Protein 1Q42 (pdb70)

Organism: Candida albicans (NCBI:txid5476)

Structure (mmCIF, N/CA/C/O backbone):
data_1Q42
#
_entry.id   1Q42
#
_cell.length_a   62.489
_cell.length_b   54.308
_cell.length_c   61.285
_cell.angle_alpha   90.00
_cell.angle_beta   99.02
_cell.angle_gamma   90.00
#
_symmetry.space_group_name_H-M   'C 1 2 1'
#
loop_
_entity.id
_entity.type
_entity.pdbx_description
1 polymer 'MRNA TRANSPORT REGULATOR Mtr2'
2 water water
#
loop_
_atom_site.group_PDB
_atom_site.id
_atom_site.type_symbol
_atom_site.label_atom_id
_atom_site.label_alt_id
_atom_site.label_comp_id
_atom_site.label_asym_id
_atom_site.label_entity_id
_atom_site.label_seq_id
_atom_site.pdbx_PDB_ins_code
_atom_site.Cartn_x
_atom_site.Cartn_y
_atom_site.Cartn_z
_atom_site.occupancy
_atom_site.B_iso_or_equiv
_atom_site.auth_seq_id
_atom_site.auth_comp_id
_atom_site.auth_asym_id
_atom_site.auth_atom_id
_atom_site.pdbx_PDB_model_num
ATOM 1 N N . GLN A 1 23 ? 26.097 7.401 -0.746 1.00 74.50 3 GLN A N 1
ATOM 2 C CA . GLN A 1 23 ? 26.829 7.444 0.553 1.00 74.98 3 GLN A CA 1
ATOM 3 C C . GLN A 1 23 ? 26.702 8.822 1.214 1.00 75.30 3 GLN A C 1
ATOM 4 O O . GLN A 1 23 ? 26.424 8.921 2.413 1.00 75.48 3 GLN A O 1
ATOM 10 N N . ASP A 1 24 ? 26.900 9.875 0.421 1.00 75.41 4 ASP A N 1
ATOM 11 C CA . ASP A 1 24 ? 26.914 11.256 0.924 1.00 75.74 4 ASP A CA 1
ATOM 12 C C . ASP A 1 24 ? 25.561 11.754 1.457 1.00 74.83 4 ASP A C 1
ATOM 13 O O . ASP A 1 24 ? 25.486 12.218 2.602 1.00 75.24 4 ASP A O 1
ATOM 18 N N . PRO A 1 25 ? 24.505 11.677 0.642 1.00 73.33 5 PRO A N 1
ATOM 19 C CA . PRO A 1 25 ? 23.168 12.076 1.101 1.00 72.20 5 PRO A CA 1
ATOM 20 C C . PRO A 1 25 ? 22.558 11.050 2.060 1.00 70.37 5 PRO A C 1
ATOM 21 O O . PRO A 1 25 ? 21.609 11.377 2.772 1.00 70.38 5 PRO A O 1
ATOM 25 N N . THR A 1 26 ? 23.101 9.833 2.074 1.00 68.45 6 THR A N 1
ATOM 26 C CA . THR A 1 26 ? 22.650 8.778 2.983 1.00 66.53 6 THR A CA 1
ATOM 27 C C . THR A 1 26 ? 23.542 8.668 4.231 1.00 65.23 6 THR A C 1
ATOM 28 O O . THR A 1 26 ? 23.650 7.594 4.832 1.00 65.02 6 THR A O 1
ATOM 32 N N . GLN A 1 27 ? 24.171 9.778 4.619 1.00 63.87 7 GLN A N 1
ATOM 33 C CA . GLN A 1 27 ? 24.986 9.831 5.835 1.00 62.51 7 GLN A CA 1
ATOM 34 C 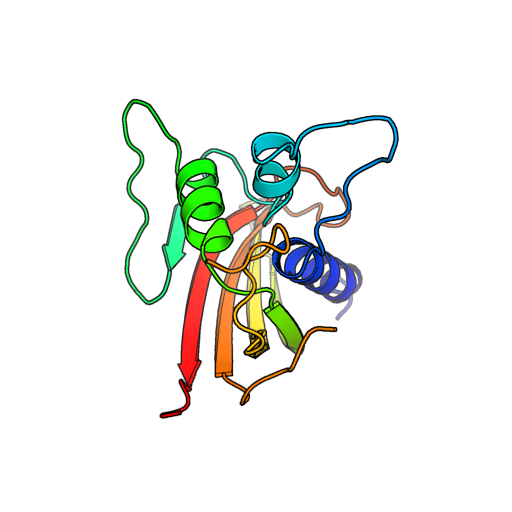C . GLN A 1 27 ? 24.107 10.057 7.074 1.00 60.14 7 GLN A C 1
ATOM 35 O O . GLN A 1 27 ? 24.516 9.768 8.202 1.00 60.28 7 GLN A O 1
ATOM 41 N N . GLN A 1 28 ? 22.900 10.569 6.852 1.00 56.86 8 GLN A N 1
ATOM 42 C CA . GLN A 1 28 ? 21.914 10.750 7.921 1.00 54.39 8 GLN A CA 1
ATOM 43 C C . GLN A 1 28 ? 20.928 9.573 7.934 1.00 50.50 8 GLN A C 1
ATOM 44 O O . GLN A 1 28 ? 20.076 9.476 8.822 1.00 49.85 8 GLN A O 1
ATOM 50 N N . LEU A 1 29 ? 21.068 8.672 6.967 1.00 46.70 9 LEU A N 1
ATOM 51 C CA . LEU A 1 29 ? 20.094 7.605 6.763 1.00 43.43 9 LEU A CA 1
ATOM 52 C C . LEU A 1 29 ? 20.143 6.528 7.849 1.00 40.52 9 LEU A C 1
ATOM 53 O O . LEU A 1 29 ? 19.103 6.137 8.373 1.00 38.98 9 LEU A O 1
ATOM 58 N N . GLU A 1 30 ? 21.336 6.050 8.193 1.00 38.03 10 GLU A N 1
ATOM 59 C CA . GLU A 1 30 ? 21.442 4.961 9.169 1.00 36.26 10 GLU A CA 1
ATOM 60 C C . GLU A 1 30 ? 20.919 5.324 10.572 1.00 34.59 10 GLU A C 1
ATOM 61 O O . GLU A 1 30 ? 20.185 4.541 11.166 1.00 33.01 10 GLU A O 1
ATOM 67 N N . PRO A 1 31 ? 21.300 6.480 11.119 1.00 33.24 11 PRO A N 1
ATOM 68 C CA . PRO A 1 31 ? 20.720 6.928 12.393 1.00 32.18 11 PRO A CA 1
ATOM 69 C C . PRO A 1 31 ? 19.200 7.076 12.345 1.00 29.83 11 PRO A C 1
ATOM 70 O O . PRO A 1 31 ? 18.553 6.720 13.327 1.00 29.40 11 PRO A O 1
ATOM 74 N N . PHE A 1 32 ? 18.646 7.573 11.234 1.00 27.89 12 PHE A N 1
ATOM 75 C CA . PHE A 1 32 ? 17.192 7.696 11.093 1.00 26.48 12 PHE A CA 1
ATOM 76 C C . PHE A 1 32 ? 16.505 6.339 11.177 1.00 24.73 12 PHE A C 1
ATOM 77 O O . PHE A 1 32 ? 15.509 6.199 11.879 1.00 24.09 12 PHE A O 1
ATOM 85 N N . LEU A 1 33 ? 17.039 5.350 10.469 1.00 23.61 13 LEU A N 1
ATOM 86 C CA . LEU A 1 33 ? 16.452 4.000 10.484 1.00 23.17 13 LEU A CA 1
ATOM 87 C C . LEU A 1 33 ? 16.520 3.374 11.864 1.00 23.28 13 LEU A C 1
ATOM 88 O O . LEU A 1 33 ? 15.576 2.716 12.300 1.00 21.99 13 LEU A O 1
ATOM 93 N N . LYS A 1 34 ? 17.634 3.580 12.556 1.00 24.06 14 LYS A N 1
ATOM 94 C CA . LYS A 1 34 ? 17.790 3.040 13.902 1.00 25.22 14 LYS A CA 1
ATOM 95 C C . LYS A 1 34 ? 16.802 3.675 14.877 1.00 25.01 14 LYS A C 1
ATOM 96 O O . LYS A 1 34 ? 16.233 2.983 15.721 1.00 25.20 14 LYS A O 1
ATOM 102 N N . ARG A 1 35 ? 16.554 4.968 14.724 1.00 25.66 15 ARG A N 1
ATOM 103 C CA . ARG A 1 35 ? 15.565 5.664 15.540 1.00 25.96 15 ARG A CA 1
ATOM 104 C C . ARG A 1 35 ? 14.141 5.153 15.268 1.00 23.97 15 ARG A C 1
ATOM 105 O O . ARG A 1 35 ? 13.353 4.950 16.191 1.00 23.90 1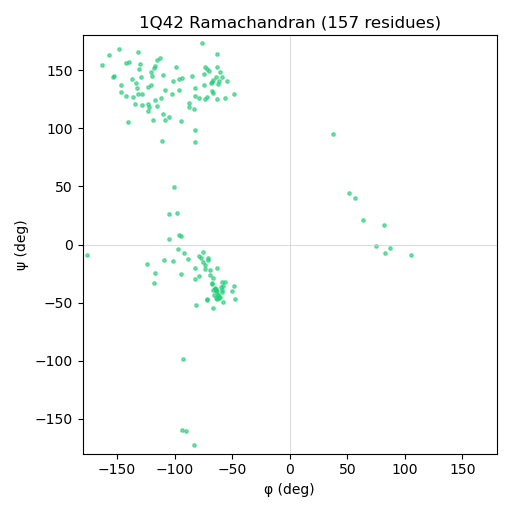5 ARG A O 1
ATOM 113 N N . PHE A 1 36 ? 13.823 4.954 13.996 1.00 22.66 16 PHE A N 1
ATOM 114 C CA . PHE A 1 36 ? 12.528 4.390 13.594 1.00 21.09 16 PHE A CA 1
ATOM 115 C C . PHE A 1 36 ? 12.314 3.007 14.225 1.00 19.53 16 PHE A C 1
ATOM 116 O O . PHE A 1 36 ? 11.306 2.750 14.874 1.00 18.26 16 PHE A O 1
ATOM 124 N N . LEU A 1 37 ? 13.304 2.131 14.102 1.00 19.67 17 LEU A N 1
ATOM 125 C CA . LEU A 1 37 ? 13.215 0.806 14.713 1.00 19.57 17 LEU A CA 1
ATOM 126 C C . LEU A 1 37 ? 13.141 0.855 16.237 1.00 20.48 17 LEU A C 1
ATOM 127 O O . LEU A 1 37 ? 12.406 0.084 16.845 1.00 19.88 17 LEU A O 1
ATOM 132 N N . ALA A 1 38 ? 13.902 1.745 16.869 1.00 21.57 18 ALA A N 1
ATOM 133 C CA . ALA A 1 38 ? 13.824 1.901 18.336 1.00 22.94 18 ALA A CA 1
ATOM 134 C C . ALA A 1 38 ? 12.417 2.260 18.808 1.00 22.40 18 ALA A C 1
ATOM 135 O O . ALA A 1 38 ? 11.958 1.803 19.871 1.00 22.90 18 ALA A O 1
ATOM 137 N N . SER A 1 39 ? 11.728 3.053 18.000 1.00 22.24 19 SER A N 1
ATOM 138 C CA . SER A 1 39 ? 10.365 3.458 18.277 1.00 22.19 19 SER A CA 1
ATOM 139 C C . SER A 1 39 ? 9.389 2.268 18.205 1.00 21.57 19 SER A C 1
ATOM 140 O O . SER A 1 39 ? 8.386 2.259 18.917 1.00 22.58 19 SER A O 1
ATOM 143 N N . LEU A 1 40 ? 9.696 1.255 17.391 1.00 18.84 20 LEU A N 1
ATOM 144 C CA . LEU A 1 40 ? 8.891 0.040 17.391 1.00 18.46 20 LEU A CA 1
ATOM 145 C C . LEU A 1 40 ? 9.237 -0.853 18.576 1.00 18.81 20 LEU A C 1
ATOM 146 O O . LEU A 1 40 ? 8.403 -1.615 19.029 1.00 19.24 20 LEU A O 1
ATOM 151 N N . ASP A 1 41 ? 10.467 -0.739 19.065 1.00 19.93 21 ASP A N 1
ATOM 152 C CA . ASP A 1 41 ? 11.005 -1.607 20.102 1.00 20.52 21 ASP A CA 1
ATOM 153 C C . ASP A 1 41 ? 10.888 -0.990 21.504 1.00 22.19 21 ASP A C 1
ATOM 154 O O . ASP A 1 41 ? 11.428 -1.530 22.462 1.00 22.24 21 ASP A O 1
ATOM 159 N N . LEU A 1 42 ? 10.181 0.123 21.604 1.00 23.42 22 LEU A N 1
ATOM 160 C CA . LEU A 1 42 ? 10.119 0.903 22.842 1.00 25.50 22 LEU A CA 1
ATOM 161 C C . LEU A 1 42 ? 9.645 0.091 24.043 1.00 26.51 22 LEU A C 1
ATOM 162 O O . LEU A 1 42 ? 8.588 -0.550 24.006 1.00 25.83 22 LEU A O 1
ATOM 167 N N . LEU A 1 43 ? 10.445 0.119 25.113 1.00 28.84 23 LEU A N 1
ATOM 168 C CA . LEU A 1 43 ? 10.084 -0.524 26.365 1.00 30.26 23 LEU A CA 1
ATOM 169 C C . LEU A 1 43 ? 9.164 0.426 27.130 1.00 31.52 23 LEU A C 1
ATOM 170 O O . LEU A 1 43 ? 9.419 1.628 27.200 1.00 31.91 23 LEU A O 1
ATOM 175 N N . TYR A 1 44 ? 8.086 -0.117 27.672 1.00 31.99 24 TYR A N 1
ATOM 176 C CA . TYR A 1 44 ? 7.132 0.671 28.437 1.00 33.44 24 TYR A CA 1
ATOM 177 C C . TYR A 1 44 ? 7.705 0.882 29.824 1.00 35.02 24 TYR A C 1
ATOM 178 O O . TYR A 1 44 ? 8.071 -0.080 30.485 1.00 34.88 24 TYR A O 1
ATOM 187 N N . THR A 1 45 ? 7.792 2.143 30.243 1.00 36.84 25 THR A N 1
ATOM 188 C CA . THR A 1 45 ? 8.224 2.482 31.591 1.00 38.68 25 THR A CA 1
ATOM 189 C C . THR A 1 45 ? 7.200 3.428 32.210 1.00 39.17 25 THR A C 1
ATOM 190 O O . THR A 1 45 ? 6.930 4.509 31.686 1.00 39.58 25 THR A O 1
ATOM 194 N N . GLN A 1 46 ? 6.610 2.993 33.312 1.00 39.37 26 GLN A N 1
ATOM 195 C CA . GLN A 1 46 ? 5.613 3.794 34.003 1.00 39.59 26 GLN A CA 1
ATOM 196 C C . GLN A 1 46 ? 6.328 4.720 34.981 1.00 39.93 26 GLN A C 1
ATOM 197 O O . GLN A 1 46 ? 7.053 4.235 35.840 1.00 39.66 26 GLN A O 1
ATOM 203 N N . PRO A 1 47 ? 6.143 6.037 34.855 1.00 39.90 27 PRO A N 1
ATOM 204 C CA . PRO A 1 47 ? 6.648 6.970 35.875 1.00 40.58 27 PRO A CA 1
ATOM 205 C C . PRO A 1 47 ? 6.042 6.641 37.227 1.00 40.30 27 PRO A C 1
ATOM 206 O O . PRO A 1 47 ? 4.867 6.266 37.281 1.00 39.39 27 PRO A O 1
ATOM 210 N N . THR A 1 48 ? 6.813 6.797 38.302 1.00 40.67 28 THR A N 1
ATOM 211 C CA . THR A 1 48 ? 6.301 6.523 39.641 1.00 40.49 28 THR A CA 1
ATOM 212 C C . THR A 1 48 ? 5.285 7.577 40.096 1.00 40.03 28 THR A C 1
ATOM 213 O O . THR A 1 48 ? 4.561 7.365 41.067 1.00 40.05 28 THR A O 1
ATOM 217 N N . SER A 1 49 ? 5.215 8.699 39.380 1.00 39.53 29 SER A N 1
ATOM 218 C CA . SER A 1 49 ? 4.189 9.713 39.635 1.00 39.22 29 SER A CA 1
ATOM 219 C C . SER A 1 49 ? 2.808 9.336 39.084 1.00 38.67 29 SER A C 1
ATOM 220 O O . SER A 1 49 ? 1.827 9.999 39.392 1.00 38.75 29 SER A O 1
ATOM 223 N N . GLN A 1 50 ? 2.738 8.291 38.260 1.00 37.53 30 GLN A N 1
ATOM 224 C CA . GLN A 1 50 ? 1.471 7.842 37.673 1.00 37.21 30 GLN A CA 1
ATOM 225 C C . GLN A 1 50 ? 1.043 6.493 38.277 1.00 36.41 30 GLN A C 1
ATOM 226 O O . GLN A 1 50 ? 1.716 5.494 38.075 1.00 35.85 30 GLN A O 1
ATOM 232 N N . PRO A 1 51 ? -0.045 6.460 39.051 1.00 36.20 31 PRO A N 1
ATOM 233 C CA . PRO A 1 51 ? -0.472 5.202 39.684 1.00 35.92 31 PRO A CA 1
ATOM 234 C C . PRO A 1 51 ? -1.106 4.196 38.714 1.00 35.18 31 PRO A C 1
ATOM 235 O O . PRO A 1 51 ? -1.118 3.013 39.037 1.00 34.34 31 PRO A O 1
ATOM 239 N N . PHE A 1 52 ? -1.607 4.649 37.562 1.00 35.00 32 PHE A N 1
ATOM 240 C CA . PHE A 1 52 ? -2.194 3.745 36.566 1.00 34.67 32 PHE A CA 1
ATOM 241 C C . PHE A 1 52 ? -1.425 3.738 35.243 1.00 34.73 32 PHE A C 1
ATOM 242 O O . PHE A 1 52 ? -0.788 4.733 34.880 1.00 33.53 32 PHE A O 1
ATOM 250 N N . PRO A 1 53 ? -1.504 2.623 34.506 1.00 34.92 33 PRO A N 1
ATOM 251 C CA . PRO A 1 53 ? -0.891 2.548 33.172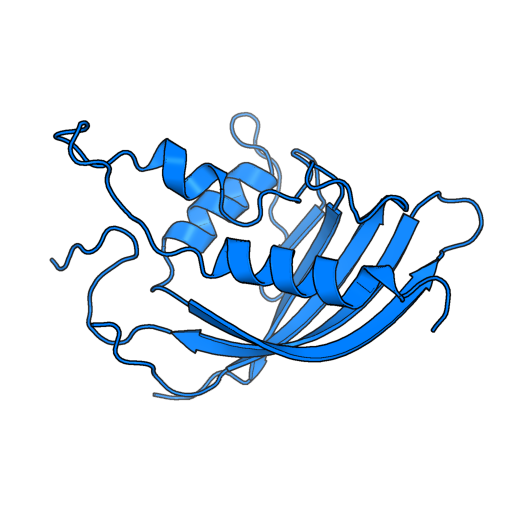 1.00 34.75 33 PRO A CA 1
ATOM 252 C C . PRO A 1 53 ? -1.496 3.553 32.203 1.00 34.54 33 PRO A C 1
ATOM 253 O O . PRO A 1 53 ? -2.702 3.727 32.217 1.00 35.30 33 PRO A O 1
ATOM 257 N N . ASN A 1 54 ? -0.659 4.197 31.394 1.00 34.27 34 ASN A N 1
ATOM 258 C CA . ASN A 1 54 ? -1.098 5.162 30.397 1.00 34.00 34 ASN A CA 1
ATOM 259 C C . ASN A 1 54 ? -0.869 4.560 29.008 1.00 32.63 34 ASN A C 1
ATOM 260 O O . ASN A 1 54 ? 0.204 4.726 28.424 1.00 31.81 34 ASN A O 1
ATOM 265 N N . VAL A 1 55 ? -1.871 3.843 28.501 1.00 31.34 35 VAL A N 1
ATOM 266 C CA . VAL A 1 55 ? -1.721 3.119 27.235 1.00 30.42 35 VAL A CA 1
ATOM 267 C C . VAL A 1 55 ? -1.551 4.093 26.076 1.00 29.11 35 VAL A C 1
ATOM 268 O O . VAL A 1 55 ? -0.750 3.851 25.173 1.00 27.83 35 VAL A O 1
ATOM 272 N N . GLU A 1 56 ? -2.295 5.192 26.108 1.00 28.47 36 GLU A N 1
ATOM 273 C CA . GLU A 1 56 ? -2.249 6.172 25.032 1.00 28.81 36 GLU A CA 1
ATOM 274 C C . GLU A 1 56 ? -0.876 6.803 24.873 1.00 28.37 36 GLU A C 1
ATOM 275 O O . GLU A 1 56 ? -0.401 6.956 23.744 1.00 27.53 36 GLU A O 1
ATOM 281 N N . SER A 1 57 ? -0.240 7.171 25.987 1.00 28.12 37 SER A N 1
ATOM 282 C CA . SER A 1 57 ? 1.037 7.891 25.935 1.00 28.49 37 SER A CA 1
ATOM 283 C C . SER A 1 57 ? 2.174 6.999 25.429 1.00 27.01 37 SER A C 1
ATOM 284 O O . SER A 1 57 ? 3.158 7.500 24.884 1.00 26.70 37 SER A O 1
ATOM 287 N N . TYR A 1 58 ? 2.031 5.695 25.625 1.00 25.38 38 TYR A N 1
ATOM 288 C CA . TYR A 1 58 ? 2.996 4.722 25.106 1.00 24.65 38 TYR A CA 1
ATOM 289 C C . TYR A 1 58 ? 2.728 4.413 23.635 1.00 23.70 38 TYR A C 1
ATOM 290 O O . TYR A 1 58 ? 3.633 4.458 22.804 1.00 23.70 38 TYR A O 1
ATOM 299 N N . ALA A 1 59 ? 1.494 4.056 23.334 1.00 23.71 39 ALA A N 1
ATOM 300 C CA . ALA A 1 59 ? 1.132 3.639 21.988 1.00 22.99 39 ALA A CA 1
ATOM 301 C C . ALA A 1 59 ? 1.398 4.731 20.951 1.00 23.21 39 ALA A C 1
ATOM 302 O O . ALA A 1 59 ? 1.821 4.427 19.833 1.00 22.72 39 ALA A O 1
ATOM 304 N N . THR A 1 60 ? 1.187 6.005 21.313 1.00 23.62 40 THR A N 1
ATOM 305 C CA . THR A 1 60 ? 1.395 7.099 20.359 1.00 23.98 40 THR A CA 1
ATOM 306 C C . THR A 1 60 ? 2.867 7.353 20.024 1.00 23.97 40 THR A C 1
ATOM 307 O O . THR A 1 60 ? 3.172 8.078 19.083 1.00 23.96 40 THR A O 1
ATOM 311 N N . GLN A 1 61 ? 3.782 6.758 20.777 1.00 23.34 41 GLN A N 1
ATOM 312 C CA . GLN A 1 61 ? 5.210 6.854 20.471 1.00 23.56 41 GLN A CA 1
ATOM 313 C C . GLN A 1 61 ? 5.686 5.766 19.511 1.00 22.43 41 GLN A C 1
ATOM 314 O O . GLN A 1 61 ? 6.789 5.855 18.999 1.00 22.15 41 GLN A O 1
ATOM 320 N N . LEU A 1 62 ? 4.862 4.748 19.277 1.00 21.36 42 LEU A N 1
ATOM 321 C CA . LEU A 1 62 ? 5.249 3.631 18.403 1.00 20.98 42 LEU A CA 1
ATOM 322 C C . LEU A 1 62 ? 5.207 4.123 16.966 1.00 20.74 42 LEU A C 1
ATOM 323 O O . LEU A 1 62 ? 4.193 4.671 16.532 1.00 22.14 42 LEU A O 1
ATOM 328 N N . GLY A 1 63 ? 6.306 3.979 16.233 1.00 20.64 43 GLY A N 1
ATOM 329 C CA . GLY A 1 63 ? 6.365 4.497 14.877 1.00 20.93 43 GLY A CA 1
ATOM 330 C C . GLY A 1 63 ? 6.065 5.989 14.779 1.00 21.57 43 GLY A C 1
ATOM 331 O O . GLY A 1 63 ? 5.378 6.448 13.864 1.00 22.11 43 GLY A O 1
ATOM 332 N N . SER A 1 64 ? 6.573 6.766 15.729 1.00 22.19 44 SER A N 1
ATOM 333 C CA . SER A 1 64 ? 6.160 8.166 15.838 1.00 23.04 44 SER A CA 1
ATOM 334 C C . SER A 1 64 ? 6.531 9.020 14.624 1.00 23.04 44 SER A C 1
ATOM 335 O O . SER A 1 64 ? 5.925 10.085 14.407 1.00 22.82 44 SER A O 1
ATOM 338 N N . ASN A 1 65 ? 7.505 8.575 13.831 1.00 22.23 45 ASN A N 1
ATOM 339 C CA . ASN A 1 65 ? 7.882 9.330 12.630 1.00 22.96 45 ASN A CA 1
ATOM 340 C C . ASN A 1 65 ? 6.892 9.196 11.466 1.00 22.24 45 ASN A C 1
ATOM 341 O O . ASN A 1 65 ? 7.029 9.876 10.445 1.00 21.60 45 ASN A O 1
ATOM 346 N N . LEU A 1 66 ? 5.892 8.330 11.616 1.00 21.12 46 LEU A N 1
ATOM 347 C CA . LEU A 1 66 ? 4.843 8.206 10.616 1.00 21.29 46 LEU A CA 1
ATOM 348 C C . LEU A 1 66 ? 4.012 9.470 10.562 1.00 22.42 46 LEU A C 1
ATOM 349 O O . LEU A 1 66 ? 3.736 10.075 11.587 1.00 22.66 46 LEU A O 1
ATOM 354 N N . LYS A 1 67 ? 3.624 9.869 9.355 1.00 23.57 47 LYS A N 1
ATOM 355 C CA . LYS A 1 67 ? 2.625 10.914 9.179 1.00 24.76 47 LYS A CA 1
ATOM 356 C C . LYS A 1 67 ? 1.238 10.366 9.509 1.00 25.95 47 LYS A C 1
ATOM 357 O O . LYS A 1 67 ? 0.943 9.197 9.274 1.00 25.31 47 LYS A O 1
ATOM 363 N N . ARG A 1 68 ? 0.380 11.228 10.052 1.00 27.86 48 ARG A N 1
ATOM 364 C CA . ARG A 1 68 ? -0.993 10.862 10.352 1.00 29.43 48 ARG A CA 1
ATOM 365 C C . ARG A 1 68 ? -1.687 10.202 9.148 1.00 29.18 48 ARG A C 1
ATOM 366 O O . ARG A 1 68 ? -2.381 9.196 9.313 1.00 29.87 48 ARG A O 1
ATOM 374 N N . SER A 1 69 ? -1.436 10.724 7.947 1.00 29.22 49 SER A N 1
ATOM 375 C CA . SER A 1 69 ? -2.072 10.238 6.715 1.00 29.45 49 SER A CA 1
ATOM 376 C C . SER A 1 69 ? -1.140 9.401 5.826 1.00 27.60 49 SER A C 1
ATOM 377 O O . SER A 1 69 ? -1.313 9.335 4.599 1.00 28.68 49 SER A O 1
ATOM 380 N N . SER A 1 70 ? -0.147 8.777 6.433 1.00 25.67 50 SER A N 1
ATOM 381 C CA . SER A 1 70 ? 0.753 7.896 5.688 1.00 24.32 50 SER A CA 1
ATOM 382 C C . SER A 1 70 ? -0.008 6.697 5.111 1.00 23.22 50 SER A C 1
ATOM 383 O O . SER A 1 70 ? -1.04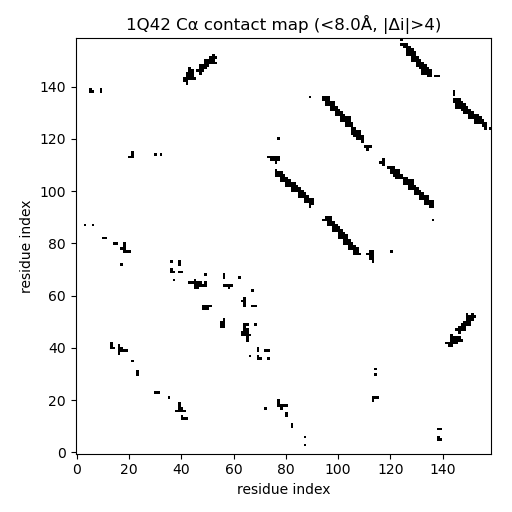4 6.287 5.658 1.00 24.09 50 SER A O 1
ATOM 386 N N . ALA A 1 71 ? 0.501 6.159 4.004 1.00 21.84 51 ALA A N 1
ATOM 387 C CA . ALA A 1 71 ? 0.000 4.919 3.416 1.00 21.69 51 ALA A CA 1
ATOM 388 C C . ALA A 1 71 ? 0.768 3.799 4.101 1.00 20.24 51 ALA A C 1
ATOM 389 O O . ALA A 1 71 ? 1.985 3.789 4.035 1.00 21.81 51 ALA A O 1
ATOM 391 N N . ILE A 1 72 ? 0.080 2.910 4.801 1.00 19.05 52 ILE A N 1
ATOM 392 C CA . ILE A 1 72 ? 0.744 1.833 5.568 1.00 18.26 52 ILE A CA 1
ATOM 393 C C . ILE A 1 72 ? 0.225 0.483 5.099 1.00 18.38 52 ILE A C 1
ATOM 394 O O . ILE A 1 72 ? -1.008 0.302 4.887 1.00 19.12 52 ILE A O 1
ATOM 399 N N . ILE A 1 73 ? 1.154 -0.446 4.903 1.00 18.16 53 ILE A N 1
ATOM 400 C CA . ILE A 1 73 ? 0.844 -1.814 4.494 1.00 19.19 53 ILE A CA 1
ATOM 401 C C . ILE A 1 73 ? 1.620 -2.713 5.426 1.00 19.00 53 ILE A C 1
ATOM 402 O O . ILE A 1 73 ? 2.799 -2.498 5.648 1.00 17.47 53 ILE A O 1
ATOM 407 N N . VAL A 1 74 ? 0.934 -3.681 6.023 1.00 19.83 54 VAL A N 1
ATOM 408 C CA . VAL A 1 74 ? 1.556 -4.635 6.916 1.00 21.16 54 VAL A CA 1
ATOM 409 C C . VAL A 1 74 ? 1.285 -6.017 6.344 1.00 22.58 54 VAL A C 1
ATOM 410 O O . VAL A 1 74 ? 0.120 -6.413 6.209 1.00 21.89 54 VAL A O 1
ATOM 414 N N . ASN A 1 75 ? 2.353 -6.730 5.991 1.00 23.96 55 ASN A N 1
ATOM 415 C CA . ASN A 1 75 ? 2.251 -8.095 5.450 1.00 25.79 55 ASN A CA 1
ATOM 416 C C . ASN A 1 75 ? 1.287 -8.227 4.279 1.00 26.87 55 ASN A C 1
ATOM 417 O O . ASN A 1 75 ? 0.492 -9.180 4.203 1.00 28.09 55 ASN A O 1
ATOM 422 N N . GLY A 1 76 ? 1.380 -7.266 3.361 1.00 27.07 56 GLY A N 1
ATOM 423 C CA . GLY A 1 76 ? 0.572 -7.224 2.156 1.00 28.08 56 GLY A CA 1
ATOM 424 C C . GLY A 1 76 ? -0.819 -6.627 2.305 1.00 28.58 56 GLY A C 1
ATOM 425 O O . GLY A 1 76 ? -1.516 -6.434 1.301 1.00 30.65 56 GLY A O 1
ATOM 426 N N . GLN A 1 77 ? -1.232 -6.331 3.535 1.00 28.03 57 GLN A N 1
ATOM 427 C CA . GLN A 1 77 ? -2.572 -5.799 3.799 1.00 27.92 57 GLN A CA 1
ATOM 428 C C . GLN A 1 77 ? -2.532 -4.302 4.110 1.00 26.66 57 GLN A C 1
ATOM 429 O O . GLN A 1 77 ? -2.065 -3.912 5.180 1.00 24.84 57 GLN A O 1
ATOM 435 N N . PRO A 1 78 ? -3.028 -3.458 3.206 1.00 25.75 58 PRO A N 1
ATOM 436 C CA . PRO A 1 78 ? -3.079 -2.018 3.483 1.00 24.39 58 PRO A CA 1
ATOM 437 C C . PRO A 1 78 ? -3.997 -1.700 4.649 1.00 23.06 58 PRO A C 1
ATOM 438 O O . PRO A 1 78 ? -5.017 -2.369 4.856 1.00 22.90 58 PRO A O 1
ATOM 442 N N . ILE A 1 79 ? -3.610 -0.703 5.425 1.00 21.24 59 ILE A N 1
ATOM 443 C CA . ILE A 1 79 ? -4.483 -0.107 6.420 1.00 21.18 59 ILE A CA 1
ATOM 444 C C . ILE A 1 79 ? -5.357 0.893 5.656 1.00 21.50 59 ILE A C 1
ATOM 445 O O . ILE A 1 79 ? -4.842 1.703 4.891 1.00 19.94 59 ILE A O 1
ATOM 450 N N . ILE A 1 80 ? -6.670 0.783 5.832 1.00 23.48 60 ILE A N 1
ATOM 451 C CA . ILE A 1 80 ? -7.620 1.676 5.178 1.00 24.56 60 ILE A CA 1
ATOM 452 C C . ILE A 1 80 ? -8.083 2.707 6.216 1.00 24.72 60 ILE A C 1
ATOM 453 O O . ILE A 1 80 ? -8.509 2.324 7.297 1.00 25.17 60 ILE A O 1
ATOM 458 N N . PRO A 1 81 ? -8.026 4.000 5.887 1.00 24.97 61 PRO A N 1
ATOM 459 C CA . PRO A 1 81 ? -8.458 5.036 6.828 1.00 25.54 61 PRO A CA 1
ATOM 460 C C . PRO A 1 81 ? -9.925 4.837 7.132 1.00 25.57 61 PRO A C 1
ATOM 461 O O . PRO A 1 81 ? -10.657 4.444 6.238 1.00 25.74 61 PRO A O 1
ATOM 465 N N . SER A 1 82 ? -10.329 5.025 8.373 1.00 26.45 62 SER A N 1
ATOM 466 C CA . SER A 1 82 ? -11.748 5.025 8.704 1.00 27.31 62 SER A CA 1
ATOM 467 C C . SER A 1 82 ? -12.141 6.435 9.132 1.00 28.12 62 SER A C 1
ATOM 468 O O . SER A 1 82 ? -11.283 7.238 9.513 1.00 27.21 62 SER A O 1
ATOM 471 N N . PRO A 1 83 ? -13.432 6.748 9.087 1.00 29.85 63 PRO A N 1
ATOM 472 C CA . PRO A 1 83 ? -13.896 8.056 9.564 1.00 30.69 63 PRO A CA 1
ATOM 473 C C . PRO A 1 83 ? -13.360 8.469 10.949 1.00 30.42 63 PRO A C 1
ATOM 474 O O . PRO A 1 83 ? -13.077 9.658 11.106 1.00 31.27 63 PRO A O 1
ATOM 478 N N . GLN A 1 84 ? -13.182 7.536 11.893 1.00 29.62 64 GLN A N 1
ATOM 479 C CA . GLN A 1 84 ? -12.691 7.852 13.241 1.00 28.88 64 GLN A CA 1
ATOM 480 C C . GLN A 1 84 ? -11.177 7.709 13.486 1.00 28.74 64 GLN A C 1
ATOM 481 O O . GLN A 1 84 ? -10.631 8.364 14.380 1.00 28.92 64 GLN A O 1
ATOM 487 N N . GLU A 1 85 ? -10.497 6.861 12.717 1.00 27.32 65 GLU A N 1
ATOM 488 C CA . GLU A 1 85 ? -9.085 6.552 12.976 1.00 26.92 65 GLU A CA 1
ATOM 489 C C . GLU A 1 85 ? -8.255 6.583 11.703 1.00 26.31 65 GLU A C 1
ATOM 490 O O . GLU A 1 85 ? -8.524 5.848 10.756 1.00 26.64 65 GLU A O 1
ATOM 496 N N . ASP A 1 86 ? -7.242 7.436 11.678 1.00 26.19 66 ASP A N 1
ATOM 497 C CA . ASP A 1 86 ? -6.350 7.502 10.521 1.00 26.43 66 ASP A CA 1
ATOM 498 C C . ASP A 1 86 ? -5.397 6.327 10.543 1.00 25.15 66 ASP A C 1
ATOM 499 O O . ASP A 1 86 ? -5.356 5.543 11.498 1.00 23.60 66 ASP A O 1
ATOM 504 N N . CYS A 1 87 ? -4.623 6.205 9.477 1.00 24.54 67 CYS A N 1
ATOM 505 C CA . CYS A 1 87 ? -3.794 5.027 9.306 1.00 23.75 67 CYS A CA 1
ATOM 506 C C . CYS A 1 87 ? -2.719 4.906 10.363 1.00 22.27 67 CYS A C 1
ATOM 507 O O . CYS A 1 87 ? -2.408 3.803 10.773 1.00 21.59 67 CYS A O 1
ATOM 510 N N . LYS A 1 88 ? -2.128 6.024 10.779 1.00 21.18 68 LYS A N 1
ATOM 511 C CA . LYS A 1 88 ? -1.078 5.967 11.802 1.00 20.81 68 LYS A CA 1
ATOM 512 C C . LYS A 1 88 ? -1.636 5.374 13.088 1.00 20.19 68 LYS A C 1
ATOM 513 O O . LYS A 1 88 ? -1.023 4.501 13.722 1.00 19.81 68 LYS A O 1
ATOM 519 N N . LEU A 1 89 ? -2.810 5.845 13.470 1.00 20.24 69 LEU A N 1
ATOM 520 C CA . LEU A 1 89 ? -3.444 5.378 14.714 1.00 20.80 69 LEU A CA 1
ATOM 521 C C . LEU A 1 89 ? -3.786 3.911 14.647 1.00 20.23 69 LEU A C 1
ATOM 522 O O . LEU A 1 89 ? -3.521 3.163 15.584 1.00 20.69 69 LEU A O 1
ATOM 527 N N . GLN A 1 90 ? -4.377 3.477 13.542 1.00 19.74 70 GLN A N 1
ATOM 528 C CA . GLN A 1 90 ? -4.666 2.064 13.362 1.00 19.29 70 GLN A CA 1
ATOM 529 C C . GLN A 1 90 ? -3.397 1.208 13.436 1.00 18.81 70 GLN A C 1
ATOM 530 O O . GLN A 1 90 ? -3.417 0.134 14.031 1.00 19.17 70 GLN A O 1
ATOM 536 N N . PHE A 1 91 ? -2.303 1.678 12.832 1.00 17.93 71 PHE A N 1
ATOM 537 C CA . PHE A 1 91 ? -1.031 0.944 12.915 1.00 17.91 71 PHE A CA 1
ATOM 538 C C . PHE A 1 91 ? -0.557 0.844 14.351 1.00 18.46 71 PHE A C 1
ATOM 539 O O . PHE A 1 91 ? -0.111 -0.228 14.799 1.00 18.80 71 PHE A O 1
ATOM 547 N N . GLN A 1 92 ? -0.649 1.944 15.087 1.00 19.12 72 GLN A N 1
ATOM 548 C CA . GLN A 1 92 ? -0.160 1.943 16.469 1.00 19.77 72 GLN A CA 1
ATOM 549 C C . GLN A 1 92 ? -0.964 0.972 17.316 1.00 19.95 72 GLN A C 1
ATOM 550 O O . GLN A 1 92 ? -0.403 0.257 18.157 1.00 19.77 72 GLN A O 1
ATOM 556 N N . LYS A 1 93 ? -2.268 0.908 17.068 1.00 20.27 73 LYS A N 1
ATOM 557 C CA . LYS A 1 93 ? -3.136 -0.013 17.817 1.00 21.45 73 LYS A CA 1
ATOM 558 C C . LYS A 1 93 ? -2.821 -1.479 17.478 1.00 21.03 73 LYS A C 1
ATOM 559 O O . LYS A 1 93 ? -2.918 -2.368 18.335 1.00 21.67 73 LYS A O 1
ATOM 565 N N . LYS A 1 94 ? -2.433 -1.725 16.232 1.00 21.38 74 LYS A N 1
ATOM 566 C CA . LYS A 1 94 ? -2.074 -3.063 15.778 1.00 21.76 74 LYS A CA 1
ATOM 567 C C . LYS A 1 94 ? -0.751 -3.468 16.378 1.00 20.86 74 LYS A C 1
ATOM 568 O O . LYS A 1 94 ? -0.595 -4.590 16.857 1.00 20.75 74 LYS A O 1
ATOM 574 N N . TRP A 1 95 ? 0.219 -2.563 16.299 1.00 20.46 75 TRP A N 1
ATOM 575 C CA . TRP A 1 95 ? 1.600 -2.861 16.747 1.00 19.95 75 TRP A CA 1
ATOM 576 C C . TRP A 1 95 ? 1.653 -3.037 18.259 1.00 20.96 75 TRP A C 1
ATOM 577 O O . TRP A 1 95 ? 2.409 -3.875 18.783 1.00 20.67 75 TRP A O 1
ATOM 588 N N . LEU A 1 96 ? 0.804 -2.295 18.958 1.00 21.88 76 LEU A N 1
ATOM 589 C CA . LEU A 1 96 ? 0.696 -2.369 20.412 1.00 22.91 76 LEU A CA 1
ATOM 590 C C . LEU A 1 96 ? 0.402 -3.789 20.906 1.00 23.55 76 LEU A C 1
ATOM 591 O O . LEU A 1 96 ? 0.830 -4.178 22.016 1.00 23.79 76 LEU A O 1
ATOM 596 N N . GLN A 1 97 ? -0.336 -4.555 20.102 1.00 23.79 77 GLN A N 1
ATOM 597 C CA . GLN A 1 97 ? -0.716 -5.924 20.470 1.00 25.03 77 GLN A CA 1
ATOM 598 C C . GLN A 1 97 ? 0.392 -6.973 20.280 1.00 24.54 77 GLN A C 1
ATOM 599 O O . GLN A 1 97 ? 0.254 -8.103 20.757 1.00 25.64 77 GLN A O 1
ATOM 605 N N . THR A 1 98 ? 1.499 -6.614 19.634 1.00 23.67 78 THR A N 1
ATOM 606 C CA . THR A 1 98 ? 2.649 -7.518 19.557 1.00 22.43 78 THR A CA 1
ATOM 607 C C . THR A 1 98 ? 3.366 -7.584 20.906 1.00 22.41 78 THR A C 1
ATOM 608 O O . THR A 1 98 ? 3.348 -6.628 21.679 1.00 20.97 78 THR A O 1
ATOM 612 N N . PRO A 1 99 ? 4.036 -8.696 21.185 1.00 22.00 79 PRO A N 1
ATOM 613 C CA . PRO A 1 99 ? 4.977 -8.710 22.303 1.00 22.14 79 PRO A CA 1
ATOM 614 C C . PRO A 1 99 ? 6.096 -7.724 22.018 1.00 21.54 79 PRO A C 1
ATOM 615 O O . PRO A 1 99 ? 6.289 -7.296 20.878 1.00 20.44 79 PRO A O 1
ATOM 619 N N . LEU A 1 100 ? 6.848 -7.372 23.053 1.00 21.50 80 LEU A N 1
ATOM 620 C CA . LEU A 1 100 ? 7.964 -6.467 22.873 1.00 21.49 80 LEU A CA 1
ATOM 621 C C . LEU A 1 100 ? 8.883 -7.033 21.797 1.00 21.06 80 LEU A C 1
ATOM 622 O O . LEU A 1 100 ? 9.111 -8.225 21.758 1.00 21.39 80 LEU A O 1
ATOM 627 N N . SER A 1 101 ? 9.410 -6.153 20.960 1.00 19.98 81 SER A N 1
ATOM 628 C CA . SER A 1 101 ? 10.251 -6.520 19.837 1.00 19.64 81 SER A CA 1
ATOM 629 C C . SER A 1 101 ? 11.680 -5.998 19.980 1.00 20.18 81 SER A C 1
ATOM 630 O O . SER A 1 101 ? 11.957 -5.022 20.697 1.00 18.98 81 SER A O 1
ATOM 633 N N . SER A 1 102 ? 12.588 -6.644 19.258 1.00 20.10 82 SER A N 1
ATOM 634 C CA . SER A 1 102 ? 13.975 -6.199 19.153 1.00 20.32 82 SER A CA 1
ATOM 635 C C . SER A 1 102 ? 14.454 -6.414 17.708 1.00 19.50 82 SER A C 1
ATOM 636 O O . SER A 1 102 ? 14.674 -7.551 17.277 1.00 19.89 82 SER A O 1
ATOM 639 N N . HIS A 1 103 ? 14.554 -5.320 16.960 1.00 19.08 83 HIS A N 1
ATOM 640 C CA . HIS A 1 103 ? 15.000 -5.311 15.560 1.00 19.00 83 HIS A CA 1
ATOM 641 C C . HIS A 1 103 ? 16.503 -5.041 15.500 1.00 20.30 83 HIS A C 1
ATOM 642 O O . HIS A 1 103 ? 17.042 -4.250 16.290 1.00 21.20 83 HIS A O 1
ATOM 649 N N . GLN A 1 104 ? 17.182 -5.695 14.564 1.00 20.06 84 GLN A N 1
ATOM 650 C CA . GLN A 1 104 ? 18.570 -5.420 14.249 1.00 20.89 84 GLN A CA 1
ATOM 651 C C . GLN A 1 104 ? 18.626 -5.079 12.757 1.00 20.04 84 GLN A C 1
ATOM 652 O O . GLN A 1 104 ? 18.289 -5.905 11.914 1.00 19.04 84 GLN A O 1
ATOM 658 N N . LEU A 1 105 ? 18.997 -3.842 12.448 1.00 18.76 85 LEU A N 1
ATOM 659 C CA . LEU A 1 105 ? 19.137 -3.409 11.058 1.00 18.91 85 LEU A CA 1
ATOM 660 C C . LEU A 1 105 ? 20.299 -4.166 10.426 1.00 19.03 85 LEU A C 1
ATOM 661 O O . LEU A 1 105 ? 21.371 -4.253 11.034 1.00 19.52 85 LEU A O 1
ATOM 666 N N . THR A 1 106 ? 20.098 -4.766 9.246 1.00 18.57 86 THR A N 1
ATOM 667 C CA . THR A 1 106 ? 21.186 -5.509 8.601 1.00 19.60 86 THR A CA 1
ATOM 668 C C . THR A 1 106 ? 21.677 -4.997 7.242 1.00 20.04 86 THR A C 1
ATOM 669 O O . THR A 1 106 ? 22.824 -5.259 6.883 1.00 20.42 86 THR A O 1
ATOM 673 N N . SER A 1 107 ? 20.835 -4.282 6.502 1.00 20.12 87 SER A N 1
ATOM 674 C CA . SER A 1 107 ? 21.239 -3.652 5.243 1.00 21.28 87 SER A CA 1
ATOM 675 C C . SER A 1 107 ? 20.218 -2.595 4.859 1.00 21.25 87 SER A C 1
ATOM 676 O O . SER A 1 107 ? 19.059 -2.657 5.261 1.00 20.49 87 SER A O 1
ATOM 679 N N . TYR A 1 108 ? 20.654 -1.612 4.090 1.00 21.82 88 TYR A N 1
ATOM 680 C CA . TYR A 1 108 ? 19.732 -0.622 3.565 1.00 22.97 88 TYR A CA 1
ATOM 681 C C . TYR A 1 108 ? 20.299 0.045 2.311 1.00 23.73 88 TYR A C 1
ATOM 682 O O . TYR A 1 108 ? 21.496 -0.028 2.019 1.00 23.29 88 TYR A O 1
ATOM 691 N N . ASP A 1 109 ? 19.411 0.685 1.575 1.00 24.67 89 ASP A N 1
ATOM 692 C CA . ASP A 1 109 ? 19.807 1.542 0.474 1.00 25.73 89 ASP A CA 1
ATOM 693 C C . ASP A 1 109 ? 18.720 2.589 0.280 1.00 25.29 89 ASP A C 1
ATOM 694 O O . ASP A 1 109 ? 17.542 2.329 0.489 1.00 26.57 89 ASP A O 1
ATOM 699 N N . GLY A 1 110 ? 19.118 3.795 -0.078 1.00 24.30 90 GLY A N 1
ATOM 700 C CA . GLY A 1 110 ? 18.147 4.847 -0.271 1.00 23.90 90 GLY A CA 1
ATOM 701 C C . GLY A 1 110 ? 18.537 5.717 -1.441 1.00 24.22 90 GLY A C 1
ATOM 702 O O . GLY A 1 110 ? 19.714 5.775 -1.793 1.00 24.37 90 GLY A O 1
ATOM 703 N N . HIS A 1 111 ? 17.537 6.373 -2.027 1.00 23.80 91 HIS A N 1
ATOM 704 C CA . HIS A 1 111 ? 17.721 7.284 -3.159 1.00 24.65 91 HIS A CA 1
ATOM 705 C C . HIS A 1 111 ? 16.710 8.400 -3.057 1.00 23.47 91 HIS A C 1
ATOM 706 O O . HIS A 1 111 ? 15.544 8.141 -2.796 1.00 22.13 91 HIS A O 1
ATOM 713 N N . LEU A 1 112 ? 17.138 9.636 -3.306 1.00 22.45 92 LEU A N 1
ATOM 714 C CA . LEU A 1 112 ? 16.199 10.711 -3.540 1.00 23.64 92 LEU A CA 1
ATOM 715 C C . LEU A 1 112 ? 15.462 10.480 -4.867 1.00 23.27 92 LEU A C 1
ATOM 716 O O . LEU A 1 112 ? 16.071 10.011 -5.846 1.00 24.17 92 LEU A O 1
ATOM 721 N N . ILE A 1 113 ? 14.159 10.763 -4.881 1.00 22.69 93 ILE A N 1
ATOM 722 C CA . ILE A 1 113 ? 13.355 10.763 -6.100 1.00 22.79 93 ILE A CA 1
ATOM 723 C C . ILE A 1 113 ? 13.309 12.194 -6.652 1.00 22.81 93 ILE A C 1
ATOM 724 O O . ILE A 1 113 ? 12.644 13.067 -6.072 1.00 22.25 93 ILE A O 1
ATOM 729 N N . PRO A 1 114 ? 14.034 12.449 -7.745 1.00 22.93 94 PRO A N 1
ATOM 730 C CA . PRO A 1 114 ? 14.138 13.814 -8.284 1.00 24.05 94 PRO A CA 1
ATOM 731 C C . PRO A 1 114 ? 12.792 14.523 -8.418 1.00 24.74 94 PRO A C 1
ATOM 732 O O . PRO A 1 114 ? 11.835 13.956 -8.948 1.00 24.74 94 PRO A O 1
ATOM 736 N N . GLY A 1 115 ? 12.707 15.746 -7.900 1.00 25.80 95 GLY A N 1
ATOM 737 C CA . GLY A 1 115 ? 11.519 16.572 -8.061 1.00 26.80 95 GLY A CA 1
ATOM 738 C C . GLY A 1 115 ? 10.397 16.396 -7.038 1.00 27.19 95 GLY A C 1
ATOM 739 O O . GLY A 1 115 ? 9.390 17.117 -7.083 1.00 28.23 95 GLY A O 1
ATOM 740 N N . THR A 1 116 ? 10.553 15.464 -6.101 1.00 26.41 96 THR A N 1
ATOM 741 C CA . THR A 1 116 ? 9.472 15.134 -5.169 1.00 26.45 96 THR A CA 1
ATOM 742 C C . THR A 1 116 ? 9.689 15.586 -3.723 1.00 26.60 96 THR A C 1
ATOM 743 O O . THR A 1 116 ? 8.761 15.555 -2.929 1.00 27.54 96 THR A O 1
ATOM 747 N N . GLY A 1 117 ? 10.902 15.985 -3.369 1.00 26.76 97 GLY A N 1
ATOM 748 C CA . GLY A 1 117 ? 11.223 16.271 -1.984 1.00 27.24 97 GLY A CA 1
ATOM 749 C C . GLY A 1 117 ? 11.120 15.060 -1.059 1.00 26.64 97 GLY A C 1
ATOM 750 O O . GLY A 1 117 ? 10.990 15.222 0.150 1.00 27.29 97 GLY A O 1
ATOM 751 N N . THR A 1 118 ? 11.190 13.851 -1.621 1.00 26.09 98 THR A N 1
ATOM 752 C CA . THR A 1 118 ? 11.174 12.619 -0.835 1.00 24.96 98 THR A CA 1
ATOM 753 C C . THR A 1 118 ? 12.309 11.686 -1.242 1.00 24.18 98 THR A C 1
ATOM 754 O O . THR A 1 118 ? 12.799 11.724 -2.369 1.00 23.00 98 THR A O 1
ATOM 758 N N . PHE A 1 119 ? 12.713 10.815 -0.331 1.00 23.04 99 PHE A N 1
ATOM 759 C CA . PHE A 1 119 ? 13.503 9.675 -0.749 1.00 22.58 99 PHE A CA 1
ATOM 760 C C . PHE A 1 119 ? 12.796 8.360 -0.447 1.00 20.81 99 PHE A C 1
ATOM 761 O O . PHE A 1 119 ? 11.948 8.276 0.442 1.00 19.35 99 PHE A O 1
ATOM 769 N N . VAL A 1 120 ? 13.114 7.363 -1.265 1.00 20.10 100 VAL A N 1
ATOM 770 C CA . VAL A 1 120 ? 12.705 5.976 -1.039 1.00 20.36 100 VAL A CA 1
ATOM 771 C C . VAL A 1 120 ? 13.843 5.241 -0.345 1.00 19.19 100 VAL A C 1
ATOM 772 O O . VAL A 1 120 ? 14.979 5.299 -0.788 1.00 19.01 100 VAL A O 1
ATOM 776 N N . VAL A 1 121 ? 13.532 4.500 0.705 1.00 19.51 101 VAL A N 1
ATOM 777 C CA . VAL A 1 121 ? 14.533 3.687 1.399 1.00 19.92 101 VAL A CA 1
ATOM 778 C C . VAL A 1 121 ? 14.020 2.268 1.524 1.00 19.57 101 VAL A C 1
ATOM 779 O O . VAL A 1 121 ? 12.902 2.056 1.988 1.00 19.28 101 VAL A O 1
ATOM 783 N N . HIS A 1 122 ? 14.840 1.301 1.127 1.00 19.38 102 HIS A N 1
ATOM 784 C CA . HIS A 1 122 ? 14.562 -0.098 1.385 1.00 19.22 102 HIS A CA 1
ATOM 785 C C . HIS A 1 122 ? 15.539 -0.586 2.438 1.00 18.54 102 HIS A C 1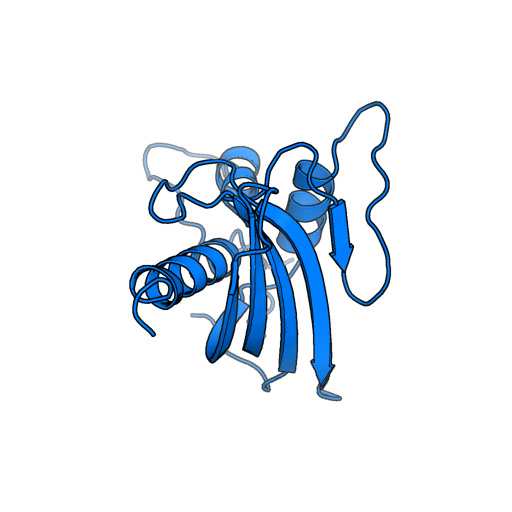
ATOM 786 O O . HIS A 1 122 ? 16.732 -0.316 2.354 1.00 18.94 102 HIS A O 1
ATOM 793 N N . PHE A 1 123 ? 15.048 -1.287 3.452 1.00 17.47 103 PHE A N 1
ATOM 794 C CA . PHE A 1 123 ? 15.951 -1.899 4.401 1.00 18.01 103 PHE A CA 1
ATOM 795 C C . PHE A 1 123 ? 15.476 -3.280 4.804 1.00 17.64 103 PHE A C 1
ATOM 796 O O . PHE A 1 123 ? 14.311 -3.627 4.627 1.00 16.63 103 PHE A O 1
ATOM 804 N N . SER A 1 124 ? 16.434 -4.075 5.259 1.00 17.92 104 SER A N 1
ATOM 805 C CA . SER A 1 124 ? 16.187 -5.413 5.760 1.00 18.17 104 SER A CA 1
ATOM 806 C C . SER A 1 124 ? 16.664 -5.440 7.211 1.00 17.76 104 SER A C 1
ATOM 807 O O . SER A 1 124 ? 17.572 -4.710 7.572 1.00 17.43 104 SER A O 1
ATOM 810 N N . ALA A 1 125 ? 16.007 -6.236 8.035 1.00 17.21 105 ALA A N 1
ATOM 811 C CA . ALA A 1 125 ? 16.397 -6.424 9.435 1.00 17.48 105 ALA A CA 1
ATOM 812 C C . ALA A 1 125 ? 16.030 -7.830 9.850 1.00 17.61 105 ALA A C 1
ATOM 813 O O . ALA A 1 125 ? 15.330 -8.551 9.107 1.00 17.35 105 ALA A O 1
ATOM 815 N N . LYS A 1 126 ? 16.531 -8.231 11.011 1.00 17.57 106 LYS A N 1
ATOM 816 C CA . LYS A 1 126 ? 15.956 -9.357 11.745 1.00 17.99 106 LYS A CA 1
ATOM 817 C C . LYS A 1 126 ? 15.273 -8.836 12.992 1.00 17.51 106 LYS A C 1
ATOM 818 O O . LYS A 1 126 ? 15.682 -7.833 13.558 1.00 18.10 106 LYS A O 1
ATOM 824 N N . VAL A 1 127 ? 14.192 -9.492 13.373 1.00 16.96 107 VAL A N 1
ATOM 825 C CA . VAL A 1 127 ? 13.428 -9.092 14.548 1.00 16.32 107 VAL A CA 1
ATOM 826 C C . VAL A 1 127 ? 13.052 -10.320 15.342 1.00 17.31 107 VAL A C 1
ATOM 827 O O . VAL A 1 127 ? 12.748 -11.360 14.777 1.00 17.18 107 VAL A O 1
ATOM 831 N N . ARG A 1 128 ? 13.086 -10.196 16.663 1.00 18.25 108 ARG A N 1
ATOM 832 C CA . ARG A 1 128 ? 12.556 -11.226 17.529 1.00 18.81 108 ARG A CA 1
ATOM 833 C C . ARG A 1 128 ? 11.651 -10.620 18.582 1.00 20.01 108 ARG A C 1
ATOM 834 O O . ARG A 1 128 ? 11.634 -9.395 18.783 1.00 19.80 108 ARG A O 1
ATOM 842 N N . PHE A 1 129 ? 10.891 -11.490 19.234 1.00 20.54 109 PHE A N 1
ATOM 843 C CA . PHE A 1 129 ? 9.831 -11.063 20.147 1.00 21.91 109 PHE A CA 1
ATOM 844 C C . PHE A 1 129 ? 9.895 -11.771 21.478 1.00 23.44 109 PHE A C 1
ATOM 845 O O . PHE A 1 129 ? 10.341 -12.919 21.579 1.00 24.44 109 PHE A O 1
ATOM 853 N N . ASP A 1 130 ? 9.426 -11.060 22.497 1.00 25.15 110 ASP A N 1
ATOM 854 C CA . ASP A 1 130 ? 9.349 -11.541 23.869 1.00 26.23 110 ASP A CA 1
ATOM 855 C C . ASP A 1 130 ? 8.395 -12.734 23.966 1.00 27.72 110 ASP A C 1
ATOM 856 O O . ASP A 1 130 ? 7.235 -12.641 23.575 1.00 26.54 110 ASP A O 1
ATOM 861 N N . GLN A 1 131 ? 8.904 -13.839 24.512 1.00 28.95 111 GLN A N 1
ATOM 862 C CA . GLN A 1 131 ? 8.170 -15.092 24.662 1.00 31.50 111 GLN A CA 1
ATOM 863 C C . GLN A 1 131 ? 7.752 -15.308 26.111 1.00 32.90 111 GLN A C 1
ATOM 864 O O . GLN A 1 131 ? 7.207 -16.366 26.444 1.00 34.29 111 GLN A O 1
ATOM 870 N N . SER A 1 132 ? 8.009 -14.316 26.966 1.00 33.80 112 SER A N 1
ATOM 871 C CA . SER A 1 132 ? 7.722 -14.423 28.401 1.00 35.30 112 SER A CA 1
ATOM 872 C C . SER A 1 132 ? 6.251 -14.689 28.686 1.00 35.85 112 SER A C 1
ATOM 873 O O . SER A 1 132 ? 5.920 -15.359 29.678 1.00 37.08 112 SER A O 1
ATOM 876 N N . GLY A 1 133 ? 5.378 -14.163 27.824 1.00 35.58 113 GLY A N 1
ATOM 877 C CA . GLY A 1 133 ? 3.942 -14.195 28.034 1.00 35.67 113 GLY A CA 1
ATOM 878 C C . GLY A 1 133 ? 3.388 -12.845 28.453 1.00 35.24 113 GLY A C 1
ATOM 879 O O . GLY A 1 133 ? 2.170 -12.666 28.523 1.00 36.48 113 GLY A O 1
ATOM 880 N N . ARG A 1 134 ? 4.271 -11.893 28.745 1.00 34.28 114 ARG A N 1
ATOM 881 C CA . ARG A 1 134 ? 3.852 -10.538 29.085 1.00 33.32 114 ARG A CA 1
ATOM 882 C C . ARG A 1 134 ? 3.632 -9.702 27.816 1.00 32.13 114 ARG A C 1
ATOM 883 O O . ARG A 1 134 ? 4.346 -9.871 26.821 1.00 31.26 114 ARG A O 1
ATOM 891 N N . ASN A 1 135 ? 2.642 -8.812 27.865 1.00 31.22 115 ASN A N 1
ATOM 892 C CA . ASN A 1 135 ? 2.417 -7.838 26.793 1.00 30.37 115 ASN A CA 1
ATOM 893 C C . ASN A 1 135 ? 3.346 -6.633 26.986 1.00 29.89 115 ASN A C 1
ATOM 894 O O . ASN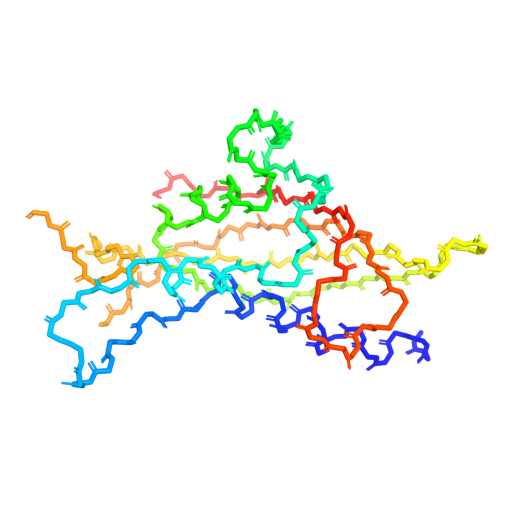 A 1 135 ? 4.231 -6.670 27.847 1.00 29.20 115 ASN A O 1
ATOM 899 N N . ARG A 1 136 ? 3.172 -5.579 26.185 1.00 28.74 116 ARG A N 1
ATOM 900 C CA . ARG A 1 136 ? 4.113 -4.462 26.212 1.00 29.01 116 ARG A CA 1
ATOM 901 C C . ARG A 1 136 ? 3.951 -3.566 27.425 1.00 30.76 116 ARG A C 1
ATOM 902 O O . ARG A 1 136 ? 4.827 -2.768 27.710 1.00 31.12 116 ARG A O 1
ATOM 910 N N . LEU A 1 137 ? 2.832 -3.695 28.124 1.00 33.12 117 LEU A N 1
ATOM 911 C CA . LEU A 1 137 ? 2.636 -2.993 29.388 1.00 35.44 117 LEU A CA 1
ATOM 912 C C . LEU A 1 137 ? 3.028 -3.854 30.595 1.00 36.94 117 LEU A C 1
ATOM 913 O O . LEU A 1 137 ? 2.795 -3.457 31.730 1.00 37.89 117 LEU A O 1
ATOM 918 N N . GLY A 1 138 ? 3.626 -5.022 30.344 1.00 38.32 118 GLY A N 1
ATOM 919 C CA . GLY A 1 138 ? 4.149 -5.883 31.394 1.00 40.07 118 GLY A CA 1
ATOM 920 C C . GLY A 1 138 ? 3.127 -6.778 32.076 1.00 41.73 118 GLY A C 1
ATOM 921 O O . GLY A 1 138 ? 3.403 -7.339 33.143 1.00 42.11 118 GLY A O 1
ATOM 922 N N . GLU A 1 139 ? 1.967 -6.945 31.451 1.00 43.11 119 GLU A N 1
ATOM 923 C CA . GLU A 1 139 ? 0.840 -7.654 32.050 1.00 45.05 119 GLU A CA 1
ATOM 924 C C . GLU A 1 139 ? 0.727 -9.071 31.497 1.00 46.13 119 GLU A C 1
ATOM 925 O O . GLU A 1 139 ? 0.935 -9.293 30.310 1.00 45.43 119 GLU A O 1
ATOM 931 N N . SER A 1 140 ? 0.390 -10.028 32.360 1.00 48.06 120 SER A N 1
ATOM 932 C CA . SER A 1 140 ? 0.285 -11.427 31.946 1.00 49.38 120 SER A CA 1
ATOM 933 C C . SER A 1 140 ? -1.150 -11.758 31.528 1.00 50.26 120 SER A C 1
ATOM 934 O O . SER A 1 140 ? -1.554 -11.443 30.403 1.00 50.38 120 SER A O 1
ATOM 937 N N . ALA A 1 141 ? -1.923 -12.364 32.429 1.00 51.44 121 ALA A N 1
ATOM 938 C CA . ALA A 1 141 ? -3.269 -12.840 32.105 1.00 51.88 121 ALA A CA 1
ATOM 939 C C . ALA A 1 141 ? -3.969 -13.400 33.343 1.00 52.64 121 ALA A C 1
ATOM 940 O O . ALA A 1 141 ? -3.348 -14.072 34.167 1.00 53.19 121 ALA A O 1
ATOM 942 N N . ARG A 1 157 ? 12.174 -9.156 32.648 1.00 45.43 137 ARG A N 1
ATOM 943 C CA . ARG A 1 157 ? 13.116 -9.965 31.874 1.00 45.25 137 ARG A CA 1
ATOM 944 C C . ARG A 1 157 ? 12.497 -10.488 30.570 1.00 42.86 137 ARG A C 1
ATOM 945 O O . ARG A 1 157 ? 11.849 -11.530 30.588 1.00 43.16 137 ARG A O 1
ATOM 953 N N . PRO A 1 158 ? 12.686 -9.814 29.435 1.00 40.59 138 PRO A N 1
ATOM 954 C CA . PRO A 1 158 ? 12.192 -10.381 28.176 1.00 38.35 138 PRO A CA 1
ATOM 955 C C . PRO A 1 158 ? 12.984 -11.639 27.798 1.00 36.84 138 PRO A C 1
ATOM 956 O O . PRO A 1 158 ? 14.199 -11.675 27.996 1.00 36.86 138 PRO A O 1
ATOM 960 N N . ILE A 1 159 ? 12.287 -12.660 27.311 1.00 34.66 139 ILE A N 1
ATOM 961 C CA . ILE A 1 159 ? 12.900 -13.884 26.802 1.00 33.79 139 ILE A CA 1
ATOM 962 C C . ILE A 1 159 ? 12.746 -13.881 25.288 1.00 31.56 139 ILE A C 1
ATOM 963 O O . ILE A 1 159 ? 11.654 -14.105 24.778 1.00 30.44 139 ILE A O 1
ATOM 968 N N . TRP A 1 160 ? 13.836 -13.647 24.571 1.00 29.52 140 TRP A N 1
ATOM 969 C CA . TRP A 1 160 ? 13.750 -13.481 23.120 1.00 27.86 140 TRP A CA 1
ATOM 970 C C . TRP A 1 160 ? 13.526 -14.815 22.403 1.00 2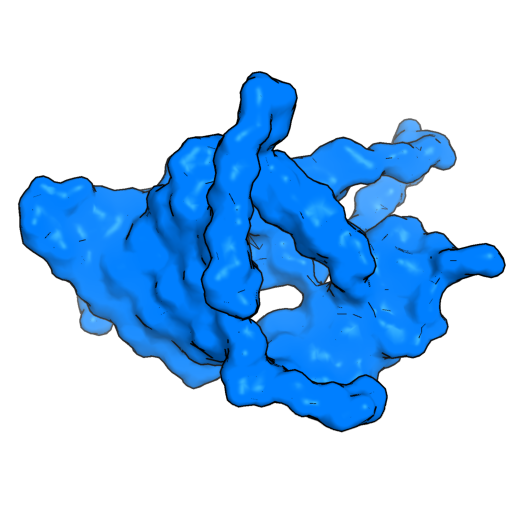6.72 140 TRP A C 1
ATOM 971 O O . TRP A 1 160 ? 14.144 -15.819 22.732 1.00 26.44 140 TRP A O 1
ATOM 982 N N . GLY A 1 161 ? 12.633 -14.820 21.419 1.00 25.14 141 GLY A N 1
ATOM 983 C CA . GLY A 1 161 ? 12.403 -15.989 20.589 1.00 24.84 141 GLY A CA 1
ATOM 984 C C . GLY A 1 161 ? 13.297 -16.034 19.354 1.00 24.47 141 GLY A C 1
ATOM 985 O O . GLY A 1 161 ? 14.342 -15.364 19.274 1.00 24.13 141 GLY A O 1
ATOM 986 N N . SER A 1 162 ? 12.870 -16.833 18.382 1.00 23.86 142 SER A N 1
ATOM 987 C CA . SER A 1 162 ? 13.596 -17.024 17.126 1.00 23.11 142 SER A CA 1
ATOM 988 C C . SER A 1 162 ? 13.512 -15.790 16.222 1.00 21.62 142 SER A C 1
ATOM 989 O O . SER A 1 162 ? 12.531 -15.032 16.268 1.00 20.57 142 SER A O 1
ATOM 992 N N . TRP A 1 163 ? 14.543 -15.608 15.402 1.00 21.22 143 TRP A N 1
ATOM 993 C CA . TRP A 1 163 ? 14.592 -14.518 14.427 1.00 19.56 143 TRP A CA 1
ATOM 994 C C . TRP A 1 163 ? 13.564 -14.671 13.298 1.00 18.89 143 TRP A C 1
ATOM 995 O O . TRP A 1 163 ? 13.426 -15.760 12.685 1.00 18.18 143 TRP A O 1
ATOM 1006 N N . PHE A 1 164 ? 12.855 -13.564 13.060 1.00 17.58 144 PHE A N 1
ATOM 1007 C CA . PHE A 1 164 ? 12.039 -13.338 11.890 1.00 17.30 144 PHE A CA 1
ATOM 1008 C C . PHE A 1 164 ? 12.886 -12.496 10.941 1.00 17.01 144 PHE A C 1
ATOM 1009 O O . PHE A 1 164 ? 13.702 -11.712 11.382 1.00 16.50 144 PHE A O 1
ATOM 1017 N N . GLY A 1 165 ? 12.625 -12.617 9.647 1.00 15.80 145 GLY A N 1
ATOM 1018 C CA . GLY A 1 165 ? 13.141 -11.686 8.672 1.00 16.03 145 GLY A CA 1
ATOM 1019 C C . GLY A 1 165 ? 12.101 -10.631 8.376 1.00 16.27 145 GLY A C 1
ATOM 1020 O O . GLY A 1 165 ? 10.920 -10.931 8.311 1.00 15.13 145 GLY A O 1
ATOM 1021 N N . VAL A 1 166 ? 12.558 -9.394 8.185 1.00 17.60 146 VAL A N 1
ATOM 1022 C CA . VAL A 1 166 ? 11.697 -8.269 7.845 1.00 18.37 146 VAL A CA 1
ATOM 1023 C C . VAL A 1 166 ? 12.290 -7.442 6.689 1.00 17.76 146 VAL A C 1
ATOM 1024 O O . VAL A 1 166 ? 13.491 -7.208 6.640 1.00 19.23 146 VAL A O 1
ATOM 1028 N N . ASP A 1 167 ? 11.434 -7.022 5.762 1.00 17.11 147 ASP A N 1
ATOM 1029 C CA . ASP A 1 167 ? 11.804 -6.049 4.726 1.00 17.27 147 ASP A CA 1
ATOM 1030 C C . ASP A 1 167 ? 10.877 -4.865 4.881 1.00 17.11 147 ASP A C 1
ATOM 1031 O O . ASP A 1 167 ? 9.671 -5.039 5.087 1.00 16.30 147 ASP A O 1
ATOM 1036 N N . VAL A 1 168 ? 11.428 -3.662 4.784 1.00 16.26 148 VAL A N 1
ATOM 1037 C CA . VAL A 1 168 ? 10.629 -2.470 4.948 1.00 16.94 148 VAL A CA 1
ATOM 1038 C C . VAL A 1 168 ? 10.964 -1.513 3.806 1.00 17.39 148 VAL A C 1
ATOM 1039 O O . VAL A 1 168 ? 12.133 -1.326 3.476 1.00 17.76 148 VAL A O 1
ATOM 1043 N N . ASN A 1 169 ? 9.926 -0.935 3.208 1.00 17.21 149 ASN A N 1
ATOM 1044 C CA . ASN A 1 169 ? 10.065 0.118 2.225 1.00 17.83 149 ASN A CA 1
ATOM 1045 C C . ASN A 1 169 ? 9.401 1.385 2.771 1.00 17.32 149 ASN A C 1
ATOM 1046 O O . ASN A 1 169 ? 8.257 1.361 3.155 1.00 16.57 149 ASN A O 1
ATOM 1051 N N . LEU A 1 170 ? 10.151 2.478 2.826 1.00 17.66 150 LEU A N 1
ATOM 1052 C CA . LEU A 1 170 ? 9.641 3.763 3.298 1.00 17.98 150 LEU A CA 1
ATOM 1053 C C . LEU A 1 170 ? 9.768 4.802 2.179 1.00 18.86 150 LEU A C 1
ATOM 1054 O O . LEU A 1 170 ? 10.721 4.761 1.399 1.00 19.86 150 LEU A O 1
ATOM 1059 N N . VAL A 1 171 ? 8.816 5.714 2.091 1.00 19.34 151 VAL A N 1
ATOM 1060 C CA . VAL A 1 171 ? 8.989 6.944 1.335 1.00 19.85 151 VAL A CA 1
ATOM 1061 C C . VAL A 1 171 ? 8.923 8.065 2.380 1.00 20.81 151 VAL A C 1
ATOM 1062 O O . VAL A 1 171 ? 7.925 8.196 3.087 1.00 20.28 151 VAL A O 1
ATOM 1066 N N . VAL A 1 172 ? 10.002 8.835 2.499 1.00 21.96 152 VAL A N 1
ATOM 1067 C CA . VAL A 1 172 ? 10.197 9.760 3.612 1.00 23.51 152 VAL A CA 1
ATOM 1068 C C . VAL A 1 172 ? 10.559 11.138 3.095 1.00 25.34 152 VAL A C 1
ATOM 1069 O O . VAL A 1 172 ? 11.262 11.255 2.107 1.00 25.19 152 VAL A O 1
ATOM 1073 N N . ASP A 1 173 ? 10.087 12.183 3.766 1.00 27.23 153 ASP A N 1
ATOM 1074 C CA . ASP A 1 173 ? 10.473 13.553 3.414 1.00 30.36 153 ASP A CA 1
ATOM 1075 C C . ASP A 1 173 ? 11.988 13.717 3.549 1.00 32.93 153 ASP A C 1
ATOM 1076 O O . ASP A 1 173 ? 12.601 13.102 4.419 1.00 32.47 153 ASP A O 1
ATOM 1081 N N . GLU A 1 174 ? 12.566 14.577 2.707 1.00 37.07 154 GLU A N 1
ATOM 1082 C CA . GLU A 1 174 ? 14.021 14.803 2.622 1.00 40.44 154 GLU A CA 1
ATOM 1083 C C . GLU A 1 174 ? 14.747 15.011 3.954 1.00 42.71 154 GLU A C 1
ATOM 1084 O O . GLU A 1 174 ? 15.825 14.447 4.182 1.00 43.04 154 GLU A O 1
ATOM 1090 N N . ASN A 1 175 ? 14.180 15.859 4.804 1.00 45.44 155 ASN A N 1
ATOM 1091 C CA . ASN A 1 175 ? 14.836 16.254 6.048 1.00 47.74 155 ASN A CA 1
ATOM 1092 C C . ASN A 1 175 ? 14.610 15.207 7.124 1.00 48.15 155 ASN A C 1
ATOM 1093 O O . ASN A 1 175 ? 13.659 15.283 7.904 1.00 48.17 155 ASN A O 1
ATOM 1098 N N . VAL A 1 176 ? 15.517 14.235 7.150 1.00 49.15 156 VAL A N 1
ATOM 1099 C CA . VAL A 1 176 ? 15.338 12.999 7.899 1.00 49.71 156 VAL A CA 1
ATOM 1100 C C . VAL A 1 176 ? 15.916 13.065 9.318 1.00 51.09 156 VAL A C 1
ATOM 1101 O O . VAL A 1 176 ? 15.711 12.146 10.115 1.00 51.09 156 VAL A O 1
ATOM 1105 N N . MET A 1 177 ? 16.629 14.147 9.626 1.00 52.88 157 MET A N 1
ATOM 1106 C CA . MET A 1 177 ? 17.179 14.375 10.961 1.00 54.21 157 MET A CA 1
ATOM 1107 C C . MET A 1 177 ? 16.258 15.366 11.694 1.00 54.59 157 MET A C 1
ATOM 1108 O O . MET A 1 177 ? 16.713 16.361 12.267 1.00 56.02 157 MET A O 1
ATOM 1113 N N . GLN A 1 178 ? 14.957 15.075 11.671 1.00 53.68 158 GLN A N 1
ATOM 1114 C CA . GLN A 1 178 ? 13.939 16.007 12.160 1.00 53.83 158 GLN A CA 1
ATOM 1115 C C . GLN A 1 178 ? 13.123 15.479 13.338 1.00 52.70 158 GLN A C 1
ATOM 1116 O O . GLN A 1 178 ? 12.694 16.262 14.186 1.00 53.44 158 GLN A O 1
ATOM 1122 N N . ASP A 1 179 ? 12.884 14.168 13.370 1.00 50.64 159 ASP A N 1
ATOM 1123 C CA . ASP A 1 179 ? 12.180 13.507 14.478 1.00 49.32 159 ASP A CA 1
ATOM 1124 C C . ASP A 1 179 ? 10.654 13.727 14.511 1.00 47.14 159 ASP A C 1
ATOM 1125 O O . ASP A 1 179 ? 9.975 13.170 15.379 1.00 47.32 159 ASP A O 1
ATOM 1130 N N . GLY A 1 180 ? 10.116 14.502 13.568 1.00 44.63 160 GLY A N 1
ATOM 1131 C CA . GLY A 1 180 ? 8.682 14.735 13.481 1.00 42.39 160 GLY A CA 1
ATOM 1132 C C . GLY A 1 180 ? 8.010 13.749 12.533 1.00 39.35 160 GLY A C 1
ATOM 1133 O O . GLY A 1 180 ? 8.554 12.680 12.234 1.00 38.93 160 GLY A O 1
ATOM 1134 N N . GLU A 1 181 ? 6.829 14.115 12.053 1.00 36.77 161 GLU A N 1
ATOM 1135 C CA . GLU A 1 181 ? 6.075 13.276 11.124 1.00 34.17 161 GLU A CA 1
ATOM 1136 C C . GLU A 1 181 ? 6.584 13.475 9.684 1.00 32.05 161 GLU A C 1
ATOM 1137 O O . GLU A 1 181 ? 6.203 14.429 8.993 1.00 31.49 161 GLU A O 1
ATOM 1143 N N . ILE A 1 182 ? 7.440 12.549 9.247 1.00 28.81 162 ILE A N 1
ATOM 1144 C CA . ILE A 1 182 ? 8.115 12.634 7.957 1.00 26.88 162 ILE A CA 1
ATOM 1145 C C . ILE A 1 182 ? 7.905 11.436 7.022 1.00 24.57 162 ILE A C 1
ATOM 1146 O O . ILE A 1 182 ? 8.150 11.544 5.821 1.00 24.04 162 ILE A O 1
ATOM 1151 N N . ILE A 1 183 ? 7.451 10.306 7.549 1.00 21.94 163 ILE A N 1
ATOM 1152 C CA . ILE A 1 183 ? 7.247 9.118 6.709 1.00 21.10 163 ILE A CA 1
ATOM 1153 C C . ILE A 1 183 ? 5.889 9.183 6.005 1.00 20.65 163 ILE A C 1
ATOM 1154 O O . ILE A 1 183 ? 4.850 9.207 6.664 1.00 20.72 163 ILE A O 1
ATOM 1159 N N . ASN A 1 184 ? 5.917 9.245 4.667 1.00 20.66 164 ASN A N 1
ATOM 1160 C CA . ASN A 1 184 ? 4.727 9.280 3.813 1.00 20.85 164 ASN A CA 1
ATOM 1161 C C . ASN A 1 184 ? 4.117 7.926 3.532 1.00 19.74 164 ASN A C 1
ATOM 1162 O O . ASN A 1 184 ? 2.921 7.813 3.308 1.00 18.84 164 ASN A O 1
ATOM 1167 N N . SER A 1 185 ? 4.948 6.898 3.514 1.00 19.50 165 SER A N 1
ATOM 1168 C CA . SER A 1 185 ? 4.462 5.537 3.314 1.00 19.71 165 SER A CA 1
ATOM 1169 C C . SER A 1 185 ? 5.391 4.526 3.959 1.00 19.18 165 SER A C 1
ATOM 1170 O O . SER A 1 185 ? 6.598 4.734 4.000 1.00 18.29 165 SER A O 1
ATOM 1173 N N . MET A 1 186 ? 4.798 3.459 4.489 1.00 18.75 166 MET A N 1
ATOM 1174 C CA . MET A 1 186 ? 5.533 2.351 5.105 1.00 18.78 166 MET A CA 1
ATOM 1175 C C . MET A 1 186 ? 4.920 1.037 4.641 1.00 18.01 166 MET A C 1
ATOM 1176 O O . MET A 1 186 ? 3.706 0.830 4.731 1.00 18.11 166 MET A O 1
ATOM 1181 N N . ASP A 1 187 ? 5.777 0.167 4.117 1.00 17.73 167 ASP A N 1
ATOM 1182 C CA . ASP A 1 187 ? 5.428 -1.186 3.742 1.00 17.78 167 ASP A CA 1
ATOM 1183 C C . ASP A 1 187 ? 6.325 -2.079 4.615 1.00 17.07 167 ASP A C 1
ATOM 1184 O O . ASP A 1 187 ? 7.522 -2.130 4.397 1.00 17.51 167 ASP A O 1
ATOM 1189 N N . TYR A 1 188 ? 5.730 -2.729 5.608 1.00 16.33 168 TYR A N 1
ATOM 1190 C CA . TYR A 1 188 ? 6.432 -3.598 6.555 1.00 16.23 168 TYR A CA 1
ATOM 1191 C C . TYR A 1 188 ? 5.977 -5.031 6.297 1.00 16.40 168 TYR A C 1
ATOM 1192 O O . TYR A 1 188 ? 4.778 -5.305 6.290 1.00 15.68 168 TYR A O 1
ATOM 1201 N N . ARG A 1 189 ? 6.922 -5.938 6.076 1.00 16.86 169 ARG A N 1
ATOM 1202 C CA . ARG A 1 189 ? 6.596 -7.297 5.641 1.00 18.81 169 ARG 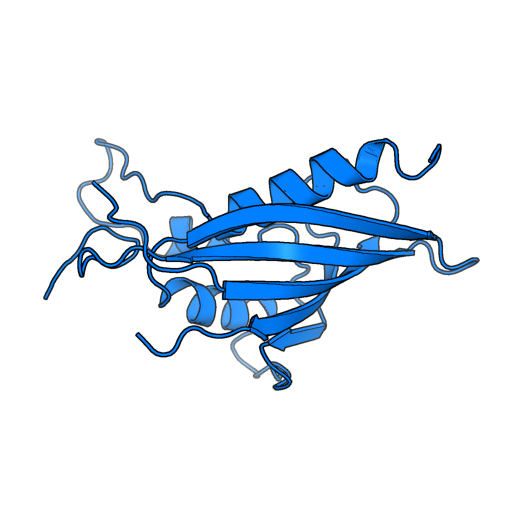A CA 1
ATOM 1203 C C . ARG A 1 189 ? 7.524 -8.319 6.302 1.00 17.92 169 ARG A C 1
ATOM 1204 O O . ARG A 1 189 ? 8.710 -8.160 6.226 1.00 17.03 169 ARG A O 1
ATOM 1212 N N . PHE A 1 190 ? 6.996 -9.358 6.931 1.00 17.27 170 PHE A N 1
ATOM 1213 C CA . PHE A 1 190 ? 7.836 -10.486 7.326 1.00 18.47 170 PHE A CA 1
ATOM 1214 C C . PHE A 1 190 ? 8.231 -11.252 6.061 1.00 18.85 170 PHE A C 1
ATOM 1215 O O . PHE A 1 190 ? 7.372 -11.627 5.244 1.00 19.62 170 PHE A O 1
ATOM 1223 N N . THR A 1 191 ? 9.532 -11.464 5.891 1.00 18.82 171 THR A N 1
ATOM 1224 C CA . THR A 1 191 ? 10.058 -12.287 4.798 1.00 19.26 171 THR A CA 1
ATOM 1225 C C . THR A 1 191 ? 10.458 -13.684 5.250 1.00 19.25 171 THR A C 1
ATOM 1226 O O . THR A 1 191 ? 10.685 -14.569 4.407 1.00 18.15 171 THR A O 1
ATOM 1230 N N . TYR A 1 192 ? 10.559 -13.877 6.564 1.00 18.17 172 TYR A N 1
ATOM 1231 C CA . TYR A 1 192 ? 10.680 -15.210 7.165 1.00 18.88 172 TYR A CA 1
ATOM 1232 C C . TYR A 1 192 ? 9.985 -15.232 8.517 1.00 19.73 172 TYR A C 1
ATOM 1233 O O . TYR A 1 192 ? 10.232 -14.371 9.364 1.00 18.01 172 TYR A O 1
ATOM 1242 N N . VAL A 1 193 ? 9.154 -16.253 8.723 1.00 20.42 173 VAL A N 1
ATOM 1243 C CA . VAL A 1 193 ? 8.448 -16.435 9.978 1.00 21.87 173 VAL A CA 1
ATOM 1244 C C . VAL A 1 193 ? 8.791 -17.817 10.535 1.00 24.39 173 VAL A C 1
ATOM 1245 O O . VAL A 1 193 ? 8.559 -18.828 9.864 1.00 24.90 173 VAL A O 1
ATOM 1249 N N . PRO A 1 194 ? 9.357 -17.880 11.733 1.00 26.24 174 PRO A N 1
ATOM 1250 C CA . PRO A 1 194 ? 9.704 -19.181 12.324 1.00 28.93 174 PRO A CA 1
ATOM 1251 C C . PRO A 1 194 ? 8.460 -19.996 12.730 1.00 32.28 174 PRO A C 1
ATOM 1252 O O . PRO A 1 194 ? 7.436 -19.428 13.095 1.00 31.48 174 PRO A O 1
ATOM 1256 N N . ASN A 1 195 ? 8.572 -21.321 12.673 1.00 36.81 175 ASN A N 1
ATOM 1257 C CA . ASN A 1 195 ? 7.430 -22.207 12.922 1.00 40.70 175 ASN A CA 1
ATOM 1258 C C . ASN A 1 195 ? 6.975 -22.208 14.379 1.00 43.14 175 ASN A C 1
ATOM 1259 O O . ASN A 1 195 ? 5.828 -22.553 14.669 1.00 44.29 175 ASN A O 1
ATOM 1264 N N . ASP A 1 196 ? 7.873 -21.809 15.280 1.00 36.89 176 ASP A N 1
ATOM 1265 C CA . ASP A 1 196 ? 7.767 -22.125 16.707 1.00 38.66 176 ASP A CA 1
ATOM 1266 C C . ASP A 1 196 ? 7.030 -21.078 17.541 1.00 39.40 176 ASP A C 1
ATOM 1267 O O . ASP A 1 196 ? 7.176 -19.872 17.327 1.00 40.85 176 ASP A O 1
#

Sequence (159 aa):
QDPTQQLEPFLKRFLASLDLLYTQPTSQPFPNVESYATQLGSNLKRSSAIIVNGQPIIPSPQEDCKLQFQKKWLQTPLSSHQLTSYDGHLIPGTGTFVVHFSAKVRFDQSGRNRLGESARPIWGSWFGVDVNLVVDENVMQDGEIINSMDYRFTYVPND

InterPro domains:
  IPR019488 Nuclear pore RNA shuttling protein Mtr2 [PF10429] (5-180)
  IPR032710 NTF2-like domain superfamily [SSF54427] (4-176)

Radius of gyration: 16.19 Å; Cα contacts (8 Å, |Δi|>4): 295; chains: 1; bounding box: 41×39×48 Å

Nearest PDB structures (foldseek):
  1q42-assembly1_A  TM=1.006E+00  e=4.601E-35  Candida albicans
  1q40-assembly3_C-2  TM=9.839E-01  e=8.565E-33  Candida albicans
  1q40-assembly3_A  TM=9.761E-01  e=1.233E-32  Candida albicans
  4wwu-assembly1_L  TM=8.187E-01  e=1.890E-14  Saccharomyces cerevisiae S288C
  4wwu-assembly2_F  TM=8.134E-01  e=2.409E-14  Saccharomyces cerevisiae S288C

CATH classification: 3.10.450.50

Foldseek 3Di:
DVLCPVVPVLVVLQQCLLQDADDDPPVDPDDDLVVNLCSRSQQADQQAFEAEANRTDDQDPVGGRSRVVSVVSQAFARKDKDWDDKDKDDDPPPQKIKMKTKIKMWGFPPQAGRNRDHCVGDTDDIWIKIKIWIFGSPSVPSHHTTRYIYIHTPGDDPD

B-factor: mean 29.56, std 11.91, range [14.89, 78.36]

Secondary structure (DSSP, 8-state):
--GGGTHHHHHHHHHHHHSPPP---TT-SS--HHHHHTTTTTTEEEEEEEEETTEEPPP-SS--HHHHHHHHHHTSPPEEEEEEEEEEEEETTTTEEEEEEEEEEEEB-SS--TTS------B-PPEEEEEEEEEES--SS-SS-EEEEEEEEEE----

Solvent-accessible surface area: 9071 Å² total; per-residue (Å²): 159,124,96,29,120,67,3,63,60,0,0,108,69,0,6,57,14,0,30,58,120,34,109,70,65,150,100,64,110,157,64,56,64,131,51,6,10,61,86,0,0,41,4,0,52,103,103,3,61,2,58,31,58,42,124,84,16,131,91,49,155,164,41,40,8,8,59,35,2,1,107,120,13,24,139,32,52,18,2,34,21,86,30,77,60,75,76,11,129,86,67,112,90,72,36,24,18,55,0,60,0,25,7,68,0,72,15,12,105,27,59,60,66,10,31,46,81,85,153,184,62,86,88,19,48,81,35,16,2,44,0,56,0,46,0,40,86,97,3,108,108,94,34,86,6,0,45,28,1,22,2,96,56,80,127,85,16,161,135